Protein AF-A0A3N2JZ45-F1 (afdb_monomer)

Structure (mmCIF, N/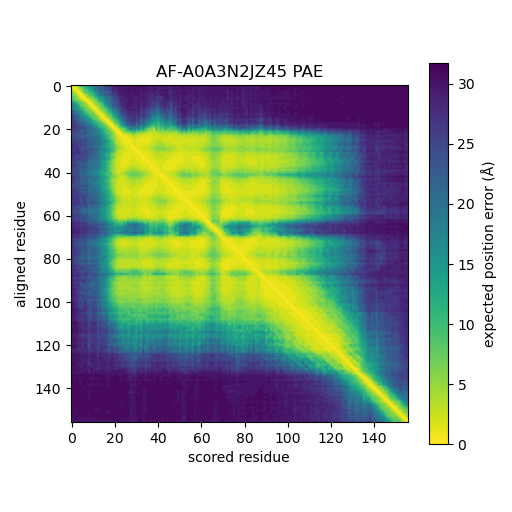CA/C/O backbone):
data_AF-A0A3N2JZ45-F1
#
_entry.id   AF-A0A3N2JZ45-F1
#
loop_
_atom_site.group_PDB
_atom_site.id
_atom_site.type_symbol
_atom_site.label_atom_id
_atom_site.label_alt_id
_atom_site.label_comp_id
_atom_site.label_asym_id
_atom_site.label_entity_id
_atom_site.label_seq_id
_atom_site.pdbx_PDB_ins_code
_atom_site.Cartn_x
_atom_site.Cartn_y
_atom_site.Cartn_z
_atom_site.occupancy
_atom_site.B_iso_or_equiv
_atom_site.auth_seq_id
_atom_site.auth_comp_id
_atom_site.auth_asym_id
_atom_site.auth_atom_id
_atom_site.pdbx_PDB_model_num
ATOM 1 N N . MET A 1 1 ? -7.979 -20.563 60.241 1.00 42.06 1 MET A N 1
ATOM 2 C CA . MET 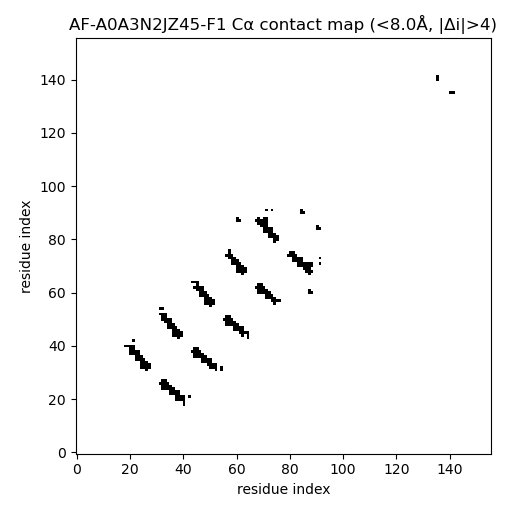A 1 1 ? -7.187 -20.108 59.077 1.00 42.06 1 MET A CA 1
ATOM 3 C C . MET A 1 1 ? -7.802 -18.811 58.583 1.00 42.06 1 MET A C 1
ATOM 5 O O . MET A 1 1 ? -8.903 -18.843 58.053 1.00 42.06 1 MET A O 1
ATOM 9 N N . ALA A 1 2 ? -7.166 -17.677 58.876 1.00 43.59 2 ALA A N 1
ATOM 10 C CA . ALA A 1 2 ? -7.642 -16.357 58.468 1.00 43.59 2 ALA A CA 1
ATOM 11 C C . ALA A 1 2 ? -7.109 -16.040 57.064 1.00 43.59 2 ALA A C 1
ATOM 13 O O . ALA A 1 2 ? -5.913 -16.174 56.813 1.00 43.59 2 ALA A O 1
ATOM 14 N N . SER A 1 3 ? -8.008 -15.668 56.153 1.00 43.31 3 SER A N 1
ATOM 15 C CA . SER A 1 3 ? -7.679 -15.230 54.797 1.00 43.31 3 SER A CA 1
ATOM 16 C C . SER A 1 3 ? -6.989 -13.866 54.866 1.00 43.31 3 SER A C 1
ATOM 18 O O . SER A 1 3 ? -7.624 -12.866 55.194 1.00 43.31 3 SER A O 1
ATOM 20 N N . ILE A 1 4 ? -5.682 -13.830 54.607 1.00 52.38 4 ILE A N 1
ATOM 21 C CA . ILE A 1 4 ? -4.910 -12.589 54.498 1.00 52.38 4 ILE A CA 1
ATOM 22 C C . ILE A 1 4 ? -4.988 -12.148 53.037 1.00 52.38 4 ILE A C 1
ATOM 24 O O . ILE A 1 4 ? -4.129 -12.475 52.222 1.00 52.38 4 ILE A O 1
ATOM 28 N N . VAL A 1 5 ? -6.056 -11.430 52.695 1.00 47.72 5 VAL A N 1
ATOM 29 C CA . VAL A 1 5 ? -6.092 -10.619 51.474 1.00 47.72 5 VAL A CA 1
ATOM 30 C C . VAL A 1 5 ? -5.591 -9.219 51.854 1.00 47.72 5 VAL A C 1
ATOM 32 O O . VAL A 1 5 ? -6.162 -8.612 52.761 1.00 47.72 5 VAL A O 1
ATOM 35 N N . PRO A 1 6 ? -4.524 -8.690 51.227 1.00 45.81 6 PRO A N 1
ATOM 36 C CA . PRO A 1 6 ? -4.022 -7.352 51.533 1.00 45.81 6 PRO A CA 1
ATOM 37 C C . PRO A 1 6 ? -5.055 -6.257 51.190 1.00 45.81 6 PRO A C 1
ATOM 39 O O . PRO A 1 6 ? -5.629 -6.295 50.099 1.00 45.81 6 PRO A O 1
ATOM 42 N N . PRO A 1 7 ? -5.250 -5.229 52.040 1.00 50.78 7 PRO A N 1
ATOM 43 C CA . PRO A 1 7 ? -6.300 -4.209 51.886 1.00 50.78 7 PRO A CA 1
ATOM 44 C C . PRO A 1 7 ? -5.999 -3.113 50.837 1.00 50.78 7 PRO A C 1
ATOM 46 O O . PRO A 1 7 ? -6.521 -2.005 50.919 1.00 50.78 7 PRO A O 1
ATOM 49 N N . ALA A 1 8 ? -5.157 -3.378 49.833 1.00 49.56 8 ALA A N 1
ATOM 50 C CA . ALA A 1 8 ? -4.610 -2.331 48.959 1.00 49.56 8 ALA A CA 1
ATOM 51 C C . ALA A 1 8 ? -5.212 -2.241 47.541 1.00 49.56 8 ALA A C 1
ATOM 53 O O . ALA A 1 8 ? -4.716 -1.460 46.736 1.00 49.56 8 ALA A O 1
ATOM 54 N N . LEU A 1 9 ? -6.269 -2.988 47.196 1.00 44.56 9 LEU A N 1
ATOM 55 C CA . LEU A 1 9 ? -6.846 -2.942 45.835 1.00 44.56 9 LEU A CA 1
ATOM 56 C C . LEU A 1 9 ? -8.384 -2.831 45.793 1.00 44.56 9 LEU A C 1
ATOM 58 O O . LEU A 1 9 ? -9.000 -3.066 44.755 1.00 44.56 9 LEU A O 1
ATOM 62 N N . GLU A 1 10 ? -9.018 -2.387 46.883 1.00 44.56 10 GLU A N 1
ATOM 63 C CA . GLU A 1 10 ? -10.469 -2.107 46.959 1.00 44.56 10 GLU A CA 1
ATOM 64 C C . GLU A 1 10 ? -10.892 -0.744 46.383 1.00 44.56 10 GLU A C 1
ATOM 66 O O . GLU A 1 10 ? -11.977 -0.234 46.652 1.00 44.56 10 GLU A O 1
ATOM 71 N N . LYS A 1 11 ? -10.082 -0.150 45.507 1.00 49.22 11 LYS A N 1
ATOM 72 C CA . LYS A 1 11 ? -10.551 0.923 44.625 1.00 49.22 11 LYS A CA 1
ATOM 73 C C . LYS A 1 11 ? -10.422 0.472 43.182 1.00 49.22 11 LYS A C 1
ATOM 75 O O . LYS A 1 11 ? -9.643 1.019 42.407 1.00 49.22 11 LYS A O 1
ATOM 80 N N . LYS A 1 12 ? -11.254 -0.502 42.794 1.00 48.59 12 LYS A N 1
ATOM 81 C CA . LYS A 1 12 ? -11.703 -0.588 41.401 1.00 48.59 12 LYS A CA 1
ATOM 82 C C . LYS A 1 12 ? -12.467 0.699 41.115 1.00 48.59 12 LYS A C 1
ATOM 84 O O . LYS A 1 12 ? -13.677 0.776 41.308 1.00 48.59 12 LYS A O 1
ATOM 89 N N . VAL A 1 13 ? -11.731 1.720 40.678 1.00 43.97 13 VAL A N 1
ATOM 90 C CA . VAL A 1 13 ? -12.271 2.821 39.893 1.00 43.97 13 VAL A CA 1
ATOM 91 C C . VAL A 1 13 ? -13.100 2.142 38.815 1.00 43.97 13 VAL A C 1
ATOM 93 O O . VAL A 1 13 ? -12.564 1.483 37.924 1.00 43.97 13 VAL A O 1
ATOM 96 N N . LYS A 1 14 ? -14.425 2.214 38.953 1.00 43.06 14 LYS A N 1
ATOM 97 C CA . LYS A 1 14 ? -15.355 1.885 37.883 1.00 43.06 14 LYS A CA 1
ATOM 98 C C . LYS A 1 14 ? -15.146 2.988 36.857 1.00 43.06 14 LYS A C 1
ATOM 100 O O . LYS A 1 14 ? -15.904 3.951 36.819 1.00 43.06 14 LYS A O 1
ATOM 105 N N . ALA A 1 15 ? -14.041 2.897 36.115 1.00 43.78 15 ALA A N 1
ATOM 106 C CA . ALA A 1 15 ? -13.810 3.745 34.969 1.00 43.78 15 ALA A CA 1
ATOM 107 C C . ALA A 1 15 ? -15.083 3.614 34.129 1.00 43.78 15 ALA A C 1
ATOM 109 O O . ALA A 1 15 ? -15.540 2.476 33.924 1.00 43.78 15 ALA A O 1
ATOM 110 N N . PRO A 1 16 ? -15.727 4.730 33.743 1.00 42.78 16 PRO A N 1
ATOM 111 C CA . PRO A 1 16 ? -16.857 4.654 32.837 1.00 42.78 16 PRO A CA 1
ATOM 112 C C . PRO A 1 16 ? -16.391 3.796 31.669 1.00 42.78 16 PRO A C 1
ATOM 114 O O . PRO A 1 16 ? -15.318 4.022 31.113 1.00 42.78 16 PRO A O 1
ATOM 117 N N . ARG A 1 17 ? -17.131 2.714 31.422 1.00 45.75 17 ARG A N 1
ATOM 118 C CA . ARG A 1 17 ? -16.857 1.742 30.369 1.00 45.75 17 ARG A CA 1
ATOM 119 C C . ARG A 1 17 ? -16.699 2.575 29.101 1.00 45.75 17 ARG A C 1
ATOM 121 O O . ARG A 1 17 ? -17.705 3.116 28.654 1.00 45.75 17 ARG A O 1
ATOM 128 N N . SER A 1 18 ? -15.460 2.779 28.637 1.00 49.59 18 SER A N 1
ATOM 129 C CA . SER A 1 18 ? -15.168 3.694 27.530 1.00 49.59 18 SER A CA 1
ATOM 130 C C . SER A 1 18 ? -16.145 3.355 26.417 1.00 49.59 18 SER A C 1
ATOM 132 O O . SER A 1 18 ? -16.221 2.178 26.040 1.00 49.59 18 SER A O 1
ATOM 134 N N . GLU A 1 19 ? -16.952 4.324 25.986 1.00 53.25 19 GLU A N 1
ATOM 135 C CA . GLU A 1 19 ? -17.911 4.124 24.903 1.00 53.25 19 GLU A CA 1
ATOM 136 C C . GLU A 1 19 ? -17.210 3.354 23.780 1.00 53.25 19 GLU A C 1
ATOM 138 O O . GLU A 1 19 ? -16.068 3.658 23.426 1.00 53.25 19 GLU A O 1
ATOM 143 N N . ARG A 1 20 ? -17.825 2.250 23.334 1.00 55.03 20 ARG A N 1
ATOM 144 C CA . ARG A 1 20 ? -17.167 1.292 22.440 1.00 55.03 20 ARG A CA 1
ATOM 145 C C . ARG A 1 20 ? -16.689 2.041 21.199 1.00 55.03 20 ARG A C 1
ATOM 147 O O . ARG A 1 20 ? -17.518 2.499 20.420 1.00 55.03 20 ARG A O 1
ATOM 154 N N . ALA A 1 21 ? -15.373 2.109 21.005 1.00 62.44 21 ALA A N 1
ATOM 155 C CA . ALA A 1 21 ? -14.808 2.460 19.713 1.00 62.44 21 ALA A CA 1
ATOM 156 C C . ALA A 1 21 ? -15.453 1.549 18.660 1.00 62.44 21 ALA A C 1
ATOM 158 O O . ALA A 1 21 ? -15.488 0.323 18.823 1.00 62.44 21 ALA A O 1
ATOM 159 N N . THR A 1 22 ? -16.036 2.156 17.633 1.00 83.31 22 THR A N 1
ATOM 160 C CA . THR A 1 22 ? -16.671 1.430 16.532 1.00 83.31 22 THR A CA 1
ATOM 161 C C . THR A 1 22 ? -15.690 1.324 15.371 1.00 83.31 22 THR A C 1
ATOM 163 O O . THR A 1 22 ? -14.713 2.073 15.294 1.00 83.31 22 THR A O 1
ATOM 166 N N . ALA A 1 23 ? -15.906 0.345 14.494 1.00 87.31 23 ALA A N 1
ATOM 167 C CA . ALA A 1 23 ? -15.090 0.149 13.306 1.00 87.31 23 ALA A CA 1
ATOM 168 C C . ALA A 1 23 ? -15.972 0.184 12.060 1.00 87.31 23 ALA A C 1
ATOM 170 O O . ALA A 1 23 ? -17.065 -0.386 12.053 1.00 87.31 23 ALA A O 1
ATOM 171 N N . ARG A 1 24 ? -15.474 0.829 11.006 1.00 92.69 24 ARG A N 1
ATOM 172 C CA . ARG A 1 24 ? -16.062 0.815 9.667 1.00 92.69 24 ARG A CA 1
ATOM 173 C C . ARG A 1 24 ? -15.106 0.095 8.731 1.00 92.69 24 ARG A C 1
ATOM 175 O O . ARG A 1 24 ? -13.912 0.371 8.733 1.00 92.69 24 ARG A O 1
ATOM 182 N N . GLU A 1 25 ? -15.629 -0.827 7.935 1.00 95.31 25 GLU A N 1
ATOM 183 C CA . GLU A 1 25 ? -14.826 -1.591 6.983 1.00 95.31 25 GLU A CA 1
ATOM 184 C C . GLU A 1 25 ? -15.244 -1.274 5.550 1.00 95.31 25 GLU A C 1
ATOM 186 O O . GLU A 1 25 ? -16.426 -1.320 5.207 1.00 95.31 25 GLU A O 1
ATOM 191 N N . THR A 1 26 ? -14.254 -1.008 4.706 1.00 96.62 26 THR A N 1
ATOM 192 C CA . THR A 1 26 ? -14.396 -1.006 3.250 1.00 96.62 26 THR A CA 1
ATOM 193 C C . THR A 1 26 ? -13.897 -2.347 2.734 1.00 96.62 26 THR A C 1
ATOM 195 O O . THR A 1 26 ? -12.786 -2.769 3.070 1.00 96.62 26 THR A O 1
ATOM 198 N N . ARG A 1 27 ? -14.711 -3.029 1.925 1.00 95.25 27 ARG A N 1
ATOM 199 C CA . ARG A 1 27 ? -14.412 -4.365 1.394 1.00 95.25 27 ARG A CA 1
ATOM 200 C C . ARG A 1 27 ? -14.054 -4.323 -0.085 1.00 95.25 27 ARG A C 1
ATOM 202 O O . ARG A 1 27 ? -14.505 -3.446 -0.816 1.00 95.25 27 ARG A O 1
ATOM 209 N N . ARG A 1 28 ? -13.243 -5.289 -0.507 1.00 93.12 28 ARG A N 1
ATOM 210 C CA . ARG A 1 28 ? -12.973 -5.593 -1.915 1.00 93.12 28 ARG A CA 1
ATOM 211 C C . ARG A 1 28 ? -14.135 -6.375 -2.527 1.00 93.12 28 ARG A C 1
ATOM 213 O O . ARG A 1 28 ? -15.015 -6.859 -1.817 1.00 93.12 28 ARG A O 1
ATOM 220 N N . ALA A 1 29 ? -14.084 -6.556 -3.845 1.00 92.62 29 ALA A N 1
ATOM 221 C CA . ALA A 1 29 ? -15.032 -7.389 -4.583 1.00 92.62 29 ALA A CA 1
ATO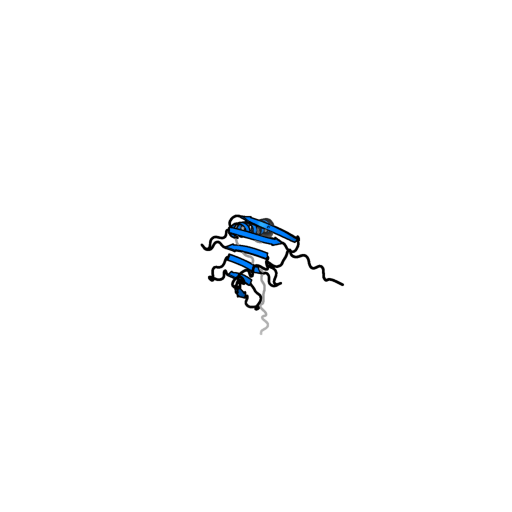M 222 C C . ALA A 1 29 ? -15.042 -8.856 -4.109 1.00 92.62 29 ALA A C 1
ATOM 224 O O . ALA A 1 29 ? -16.090 -9.489 -4.108 1.00 92.62 29 ALA A O 1
ATOM 225 N N . ASP A 1 30 ? -13.897 -9.372 -3.652 1.00 91.50 30 ASP A N 1
ATOM 226 C CA . ASP A 1 30 ? -13.761 -10.721 -3.082 1.00 91.50 30 ASP A CA 1
ATOM 227 C C . ASP A 1 30 ? -14.269 -10.838 -1.627 1.00 91.50 30 ASP A C 1
ATOM 229 O O . ASP A 1 30 ? -14.187 -11.901 -1.016 1.00 91.50 30 ASP A O 1
ATOM 233 N N . GLY A 1 31 ? -14.784 -9.747 -1.048 1.00 91.06 31 GLY A N 1
ATOM 234 C CA . GLY A 1 31 ? -15.292 -9.695 0.322 1.00 91.06 31 GLY A CA 1
ATOM 235 C C . GLY A 1 31 ? -14.226 -9.493 1.405 1.00 91.06 31 GLY A C 1
ATOM 236 O O . GLY A 1 31 ? -14.598 -9.247 2.559 1.00 91.06 31 GLY A O 1
ATOM 237 N N . SER A 1 32 ? -12.931 -9.534 1.072 1.00 91.56 32 SER A N 1
ATOM 238 C CA . SER A 1 32 ? -11.843 -9.229 2.009 1.00 91.56 32 SER A CA 1
ATOM 239 C C . SER A 1 32 ? -11.848 -7.750 2.412 1.00 91.56 32 SER A C 1
ATOM 241 O O . SER A 1 32 ? -12.296 -6.872 1.668 1.00 91.56 32 SER A O 1
ATOM 243 N N . VAL A 1 33 ? -11.350 -7.447 3.612 1.00 93.75 33 VAL A N 1
ATOM 244 C CA . VAL A 1 33 ? -11.270 -6.067 4.114 1.00 93.75 33 VAL A CA 1
ATOM 245 C C . VAL A 1 33 ? -10.104 -5.350 3.436 1.00 93.75 33 VAL A C 1
ATOM 247 O O . VAL A 1 33 ? -8.970 -5.821 3.489 1.00 93.75 33 VAL A O 1
ATOM 250 N N . ALA A 1 34 ? -10.380 -4.213 2.799 1.00 94.69 34 ALA A N 1
ATOM 251 C CA . ALA A 1 34 ? -9.371 -3.342 2.200 1.00 94.69 34 ALA A CA 1
ATOM 252 C C . ALA A 1 34 ? -8.920 -2.249 3.168 1.00 94.69 34 ALA A C 1
ATOM 254 O O . ALA A 1 34 ? -7.727 -1.986 3.292 1.00 94.69 34 ALA A O 1
ATOM 255 N N . ILE A 1 35 ? -9.882 -1.625 3.848 1.00 95.31 35 ILE A N 1
ATOM 256 C CA . ILE A 1 35 ? -9.636 -0.536 4.791 1.00 95.31 35 ILE A CA 1
ATOM 257 C C . ILE A 1 35 ? -10.485 -0.782 6.029 1.00 95.31 35 ILE A C 1
ATOM 259 O O . ILE A 1 35 ? -11.676 -1.077 5.914 1.00 95.31 35 ILE A O 1
ATOM 263 N N . ARG A 1 36 ? -9.885 -0.640 7.208 1.00 95.19 36 ARG A N 1
ATOM 264 C CA . ARG A 1 36 ? -10.586 -0.619 8.489 1.00 95.19 36 ARG A CA 1
ATOM 265 C C . ARG A 1 36 ? -10.355 0.726 9.160 1.00 95.19 36 ARG A C 1
ATOM 267 O O . ARG A 1 36 ? -9.243 1.049 9.555 1.00 95.19 36 ARG A O 1
ATOM 274 N N . GLU A 1 37 ? -11.417 1.499 9.305 1.00 93.94 37 GLU A N 1
ATOM 275 C CA . GLU A 1 37 ? -11.401 2.782 9.996 1.00 93.94 37 GLU A CA 1
ATOM 276 C C . GLU A 1 37 ? -11.866 2.586 11.435 1.00 93.94 37 GLU A C 1
ATOM 278 O O . GLU A 1 37 ? -12.875 1.919 11.682 1.00 93.94 37 GLU A O 1
ATOM 283 N N . ARG A 1 38 ? -11.145 3.168 12.392 1.00 92.06 38 ARG A N 1
ATOM 284 C CA . ARG A 1 38 ? -11.544 3.182 13.801 1.00 92.06 38 ARG A CA 1
ATOM 285 C C . ARG A 1 38 ? -12.085 4.548 14.162 1.00 92.06 38 ARG A C 1
ATOM 287 O O . ARG A 1 38 ? -11.468 5.570 13.851 1.00 92.06 38 ARG A O 1
ATOM 294 N N . LEU A 1 39 ? -13.234 4.541 14.823 1.00 90.19 39 LEU A N 1
ATOM 295 C CA . LEU A 1 39 ? -13.990 5.738 15.132 1.00 90.19 39 LEU A CA 1
ATOM 296 C C . LEU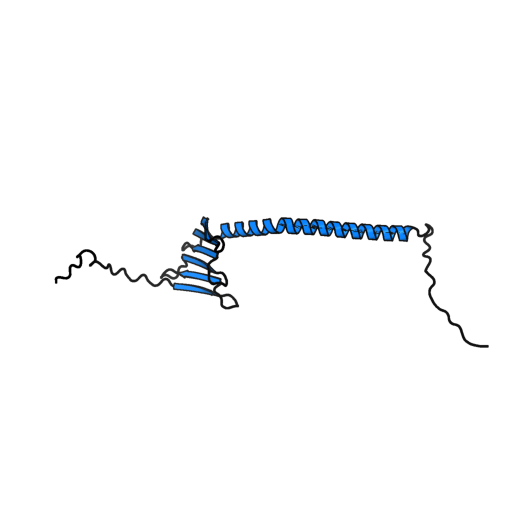 A 1 39 ? -14.023 5.967 16.639 1.00 90.19 39 LEU A C 1
ATOM 298 O O . LEU A 1 39 ? -14.188 5.034 17.433 1.00 90.19 39 LEU A O 1
ATOM 302 N N . SER A 1 40 ? -13.879 7.232 17.024 1.00 87.75 40 SER A N 1
ATOM 303 C CA . SER A 1 40 ? -14.176 7.690 18.372 1.00 87.75 40 SER A CA 1
ATOM 304 C C . SER A 1 40 ? -15.672 7.491 18.663 1.00 87.75 40 SER A C 1
ATOM 306 O O . SER A 1 40 ? -16.469 7.333 17.733 1.00 87.75 40 SER A O 1
ATOM 308 N N . PRO A 1 41 ? -16.097 7.529 19.933 1.00 81.44 41 PRO A N 1
ATOM 309 C CA . PRO A 1 41 ? -17.517 7.464 20.280 1.00 81.44 41 PRO A CA 1
ATOM 310 C C . PRO A 1 41 ? -18.389 8.520 19.584 1.00 81.44 41 PRO A C 1
ATOM 312 O O . PRO A 1 41 ? -19.545 8.258 19.272 1.00 81.44 41 PRO A O 1
ATOM 315 N N . GLY A 1 42 ? -17.810 9.685 19.268 1.00 83.56 42 GLY A N 1
ATOM 316 C CA . GLY A 1 42 ? -18.454 10.751 18.494 1.00 83.56 42 GLY A CA 1
ATOM 317 C C . GLY A 1 42 ? -18.468 10.529 16.976 1.00 83.56 42 GLY A C 1
ATOM 318 O O . GLY A 1 42 ? -18.873 11.424 16.242 1.00 83.56 42 GLY A O 1
ATOM 319 N N . GLY A 1 43 ? -18.005 9.375 16.485 1.00 85.62 43 GLY A N 1
ATOM 320 C CA . GLY A 1 43 ? -17.992 9.035 15.060 1.00 85.62 43 GLY A CA 1
ATOM 321 C C . GLY A 1 43 ? -16.834 9.642 14.260 1.00 85.62 43 GLY A C 1
ATOM 322 O O . GLY A 1 43 ? -16.832 9.559 13.035 1.00 85.62 43 GLY A O 1
ATOM 323 N N . THR A 1 44 ? -15.833 10.241 14.909 1.00 87.38 44 THR A N 1
ATOM 324 C CA . THR A 1 44 ? -14.649 10.779 14.220 1.00 87.38 44 THR A CA 1
ATOM 325 C C . THR A 1 44 ? -13.636 9.669 13.972 1.00 87.38 44 THR A C 1
ATOM 327 O O . THR A 1 44 ? -13.234 8.982 14.911 1.00 87.38 44 THR A O 1
ATOM 330 N N . VAL A 1 45 ? -13.183 9.505 12.728 1.00 89.44 45 VAL A N 1
ATOM 331 C CA . VAL A 1 45 ? -12.100 8.565 12.403 1.00 89.44 45 VAL A CA 1
ATOM 332 C C . VAL A 1 45 ? -10.796 9.069 13.015 1.00 89.44 45 VAL A C 1
ATOM 334 O O . VAL A 1 45 ? -10.395 10.199 12.755 1.00 89.44 45 VAL A O 1
ATOM 337 N N . TYR A 1 46 ? -10.133 8.226 13.804 1.00 89.31 46 TYR A N 1
ATOM 338 C CA . TYR A 1 46 ? -8.821 8.535 14.387 1.00 89.31 46 TYR A CA 1
ATOM 339 C C . TYR A 1 46 ? -7.699 7.644 13.838 1.00 89.31 46 TYR A C 1
ATOM 341 O O . TYR A 1 46 ? -6.520 7.930 14.043 1.00 89.31 46 TYR A O 1
ATOM 349 N N . GLN A 1 47 ? -8.050 6.560 13.143 1.00 91.88 47 GLN A N 1
ATOM 350 C CA . GLN A 1 47 ? -7.098 5.609 12.577 1.00 91.88 47 GLN A CA 1
ATOM 351 C C . GLN A 1 47 ? -7.692 4.933 11.339 1.00 91.88 47 GLN A C 1
ATOM 353 O O . GLN A 1 47 ? -8.863 4.541 11.354 1.00 91.88 47 GLN A O 1
ATOM 358 N N . ARG A 1 48 ? -6.875 4.742 10.301 1.00 92.75 48 ARG A N 1
ATOM 359 C CA . ARG A 1 48 ? -7.182 3.911 9.131 1.00 92.75 48 ARG A CA 1
ATOM 360 C C . ARG A 1 48 ? -6.124 2.831 8.973 1.00 92.75 48 ARG A C 1
ATOM 362 O O . ARG A 1 48 ? -4.947 3.138 8.824 1.00 92.75 48 ARG A O 1
ATOM 369 N N . ASP A 1 49 ? -6.553 1.580 8.969 1.00 94.56 49 ASP A N 1
ATOM 370 C CA . ASP A 1 49 ? -5.712 0.426 8.673 1.00 94.56 49 ASP A CA 1
ATOM 371 C C . ASP A 1 49 ? -5.954 0.005 7.220 1.00 94.56 49 ASP A C 1
ATOM 373 O O . ASP A 1 49 ? -7.084 -0.313 6.848 1.00 94.56 49 ASP A O 1
ATOM 377 N N . PHE A 1 50 ? -4.905 -0.025 6.404 1.00 94.62 50 PHE A N 1
ATOM 378 C CA . PHE A 1 50 ? -4.931 -0.564 5.049 1.00 94.62 50 PHE A CA 1
ATOM 379 C C . PHE A 1 50 ? -4.466 -2.013 5.087 1.00 94.62 50 PHE A C 1
ATOM 381 O O . PHE A 1 50 ? -3.350 -2.321 5.511 1.00 94.62 50 PHE A O 1
ATOM 388 N N . VAL A 1 51 ? -5.348 -2.914 4.674 1.00 95.12 51 VAL A N 1
ATOM 389 C CA . VAL A 1 51 ? -5.271 -4.339 5.000 1.00 95.12 51 VAL A CA 1
ATOM 390 C C . VAL A 1 51 ? -5.012 -5.140 3.738 1.00 95.12 51 VAL A C 1
ATOM 392 O O . VAL A 1 51 ? -5.676 -4.923 2.732 1.00 95.12 51 VAL A O 1
ATOM 395 N N . ARG A 1 52 ? -4.052 -6.062 3.759 1.00 93.12 52 ARG A N 1
ATOM 396 C CA . ARG A 1 52 ? -3.806 -7.014 2.667 1.00 93.12 52 ARG A CA 1
ATOM 397 C C . ARG A 1 52 ? -4.895 -8.103 2.649 1.00 93.12 52 ARG A C 1
ATOM 399 O O . ARG A 1 52 ? -5.600 -8.275 3.640 1.00 93.12 52 ARG A O 1
ATOM 406 N N . PRO A 1 53 ? -5.050 -8.874 1.557 1.00 90.56 53 PRO A N 1
ATOM 407 C CA . PRO A 1 53 ? -6.035 -9.962 1.504 1.00 90.56 53 PRO A CA 1
ATOM 408 C C . PRO A 1 53 ? -5.876 -11.023 2.609 1.00 90.56 53 PRO A C 1
ATOM 410 O O . PRO A 1 53 ? -6.855 -11.652 2.994 1.00 90.56 53 PRO A O 1
ATOM 413 N N . ASP A 1 54 ? -4.665 -11.179 3.153 1.00 90.38 54 ASP A N 1
ATOM 414 C CA . ASP A 1 54 ? -4.348 -12.062 4.287 1.00 90.38 54 ASP A CA 1
ATOM 415 C C . ASP A 1 54 ? -4.881 -11.556 5.648 1.00 90.38 54 ASP A C 1
ATOM 417 O O . ASP A 1 54 ? -4.772 -12.252 6.654 1.00 90.38 54 ASP A O 1
ATOM 421 N N . GLY A 1 55 ? -5.468 -10.355 5.690 1.00 89.31 55 GLY A N 1
ATOM 422 C CA . GLY A 1 55 ? -6.032 -9.743 6.892 1.00 89.31 55 GLY A CA 1
ATOM 423 C C . GLY A 1 55 ? -5.047 -8.905 7.713 1.00 89.31 55 GLY A C 1
ATOM 424 O O . GLY A 1 55 ? -5.474 -8.252 8.669 1.00 89.31 55 GLY A O 1
ATOM 425 N N . PHE A 1 56 ? -3.765 -8.857 7.341 1.00 92.31 56 PHE A N 1
ATOM 426 C CA . PHE A 1 56 ? -2.760 -8.046 8.027 1.00 92.31 56 PHE A CA 1
ATOM 427 C C . PHE A 1 56 ? -2.664 -6.639 7.432 1.00 92.31 56 PHE A C 1
ATOM 429 O O . PHE A 1 56 ? -2.681 -6.449 6.214 1.00 92.31 56 PHE A O 1
ATOM 436 N N . ALA A 1 57 ? -2.541 -5.631 8.296 1.00 95.06 57 ALA A N 1
ATOM 437 C CA . ALA A 1 57 ? -2.341 -4.254 7.860 1.00 95.06 57 ALA A CA 1
ATOM 438 C C . ALA A 1 57 ? -0.928 -4.068 7.297 1.00 95.06 57 ALA A C 1
ATOM 440 O O . ALA A 1 57 ? 0.038 -4.430 7.962 1.00 95.06 57 ALA A O 1
ATOM 441 N N . TYR A 1 58 ? -0.794 -3.500 6.100 1.00 94.94 58 TYR A N 1
ATOM 442 C CA . TYR A 1 58 ? 0.510 -3.094 5.553 1.00 94.94 58 TYR A CA 1
ATOM 443 C C . TYR A 1 58 ? 0.818 -1.620 5.835 1.00 94.94 58 TYR A C 1
ATOM 445 O O . TYR A 1 58 ? 1.980 -1.223 5.820 1.00 94.94 58 TYR A O 1
ATOM 453 N N . LEU A 1 59 ? -0.212 -0.819 6.120 1.00 95.94 59 LEU A N 1
ATOM 454 C CA . LEU A 1 59 ? -0.094 0.586 6.484 1.00 95.94 59 LEU A CA 1
ATOM 455 C C . LEU A 1 59 ? -1.180 0.939 7.504 1.00 95.94 59 LEU A C 1
ATOM 457 O O . LEU A 1 59 ? -2.343 0.593 7.308 1.00 95.94 59 LEU A O 1
ATOM 461 N N . THR A 1 60 ? -0.818 1.662 8.556 1.00 95.25 60 THR A N 1
ATOM 462 C CA . THR A 1 60 ? -1.771 2.304 9.468 1.00 95.25 60 THR A CA 1
ATOM 463 C C . THR A 1 60 ? -1.526 3.801 9.459 1.00 95.25 60 THR A C 1
ATOM 465 O O . THR A 1 60 ? -0.412 4.236 9.723 1.00 95.25 60 THR A O 1
ATOM 468 N N . GLU A 1 61 ? -2.557 4.591 9.187 1.00 93.19 61 GLU A N 1
ATOM 469 C CA . GLU A 1 61 ? -2.521 6.050 9.233 1.00 93.19 61 GLU A CA 1
ATOM 470 C C . GLU A 1 61 ? -3.305 6.559 10.446 1.00 93.19 61 GLU A C 1
ATOM 472 O O . GLU A 1 61 ? -4.471 6.208 10.643 1.00 93.19 61 GLU A O 1
ATOM 477 N N . MET A 1 62 ? -2.675 7.413 11.248 1.00 91.38 62 MET A N 1
ATOM 478 C CA . MET A 1 62 ? -3.331 8.171 12.307 1.00 91.38 62 MET A CA 1
ATOM 479 C C . MET A 1 62 ? -3.946 9.434 11.716 1.00 91.38 62 MET A C 1
ATOM 481 O O . MET A 1 62 ? -3.273 10.199 11.025 1.00 91.38 62 MET A O 1
ATOM 485 N N . VAL A 1 63 ? -5.220 9.668 12.012 1.00 85.69 63 VAL A N 1
ATOM 486 C CA . VAL A 1 63 ? -6.000 10.768 11.436 1.00 85.69 63 VAL A CA 1
ATOM 487 C C . VAL A 1 63 ? -6.277 11.792 12.529 1.00 85.69 63 VAL A C 1
ATOM 489 O O . VAL A 1 63 ? -6.857 11.458 13.563 1.00 85.69 63 VAL A O 1
ATOM 492 N N . ALA A 1 64 ? -5.864 13.044 12.321 1.00 73.19 64 ALA A N 1
ATOM 493 C CA . ALA A 1 64 ? -6.339 14.142 13.155 1.00 73.19 64 ALA A CA 1
ATOM 494 C C . ALA A 1 64 ? -7.835 14.359 12.890 1.00 73.19 64 ALA A C 1
ATOM 496 O O . ALA A 1 64 ? -8.294 14.179 11.765 1.00 73.19 64 ALA A O 1
ATOM 497 N N . GLY A 1 65 ? -8.607 14.816 13.881 1.00 63.22 65 GLY A N 1
ATOM 498 C CA . GLY A 1 65 ? -10.040 15.110 13.696 1.00 63.22 65 GLY A CA 1
ATOM 499 C C . GLY A 1 65 ? -10.355 16.122 12.577 1.00 63.22 65 GLY A C 1
ATOM 500 O O . GLY A 1 65 ? -11.506 16.242 12.173 1.00 63.22 65 GLY A O 1
ATOM 501 N N . THR A 1 66 ? -9.337 16.816 12.055 1.00 61.19 66 THR A N 1
ATOM 502 C CA . THR A 1 66 ? -9.375 17.728 10.901 1.00 61.19 66 THR A CA 1
ATOM 503 C C . THR A 1 66 ? -9.189 17.041 9.540 1.00 61.19 66 THR A C 1
ATOM 505 O O . THR A 1 66 ? -9.334 17.692 8.511 1.00 61.19 66 THR A O 1
ATOM 508 N N . GLY A 1 67 ? -8.878 15.741 9.502 1.00 56.91 67 GLY A N 1
ATOM 509 C CA . GLY A 1 67 ? -8.652 14.969 8.276 1.00 56.91 67 GLY A CA 1
ATOM 510 C C . GLY A 1 67 ? -7.206 14.960 7.764 1.00 56.91 67 GLY A C 1
ATOM 511 O O . GLY A 1 67 ? -6.921 14.228 6.816 1.00 56.91 67 GLY A O 1
ATOM 512 N N . GLU A 1 68 ? -6.290 15.708 8.387 1.00 62.88 68 GLU A N 1
ATOM 513 C CA . GLU A 1 68 ? -4.856 15.634 8.082 1.00 62.88 68 GLU A CA 1
ATOM 514 C C . GLU A 1 68 ? -4.224 14.381 8.714 1.00 62.88 68 GLU A C 1
ATOM 516 O O . GLU A 1 68 ? -4.464 14.055 9.882 1.00 62.88 68 GLU A O 1
ATOM 521 N N . GLY A 1 69 ? -3.433 13.653 7.919 1.00 64.69 69 GLY A N 1
ATOM 522 C CA . GLY A 1 69 ? -2.685 12.481 8.372 1.00 64.69 69 GLY A CA 1
ATOM 523 C C . GLY A 1 69 ? -1.527 12.902 9.276 1.00 64.69 69 GLY A C 1
ATOM 524 O O . GLY A 1 69 ? -0.668 13.676 8.861 1.00 64.69 69 GLY A O 1
ATOM 525 N N . LEU A 1 70 ? -1.507 12.400 10.511 1.00 81.94 70 LEU A N 1
ATOM 526 C CA . LEU A 1 70 ? -0.493 12.735 11.515 1.00 81.94 70 LEU A CA 1
ATOM 527 C C . LEU A 1 70 ? 0.779 11.915 11.298 1.00 81.94 70 LEU A C 1
ATOM 529 O O . LEU A 1 70 ? 1.822 12.418 10.895 1.00 81.94 70 LEU A O 1
ATOM 533 N N . ASP A 1 71 ? 0.667 10.618 11.543 1.00 89.69 71 ASP A N 1
ATOM 534 C CA . ASP A 1 71 ? 1.729 9.639 11.390 1.00 89.69 71 ASP A CA 1
ATOM 535 C C . ASP A 1 71 ? 1.169 8.469 10.595 1.00 89.69 71 ASP A C 1
ATOM 537 O O . ASP A 1 71 ? 0.021 8.068 10.801 1.00 89.69 71 ASP A O 1
ATOM 541 N N . ALA A 1 72 ? 1.991 7.889 9.730 1.00 93.19 72 ALA A N 1
ATOM 542 C CA . ALA A 1 72 ? 1.719 6.583 9.161 1.00 93.19 72 ALA A CA 1
ATOM 543 C C . ALA A 1 72 ? 2.771 5.564 9.606 1.00 93.19 72 ALA A C 1
ATOM 545 O O . ALA A 1 72 ? 3.929 5.897 9.852 1.00 93.19 72 ALA A O 1
ATOM 546 N N . PHE A 1 73 ? 2.363 4.309 9.712 1.00 95.25 73 PHE A N 1
ATOM 547 C CA . PHE A 1 73 ? 3.201 3.187 10.106 1.00 95.25 73 PHE A CA 1
ATOM 548 C C . PHE A 1 73 ? 3.098 2.128 9.024 1.00 95.25 73 PHE A C 1
ATOM 550 O O . PHE A 1 73 ? 2.023 1.565 8.824 1.00 95.25 73 PHE A O 1
ATOM 557 N N . ALA A 1 74 ? 4.191 1.884 8.308 1.00 96.06 74 ALA A N 1
ATOM 558 C CA . ALA A 1 74 ? 4.264 0.810 7.332 1.00 96.06 74 ALA A CA 1
ATOM 559 C C . ALA A 1 74 ? 4.808 -0.452 7.994 1.00 96.06 74 ALA A C 1
ATOM 561 O O . ALA A 1 74 ? 5.783 -0.386 8.747 1.00 96.06 74 ALA A O 1
ATOM 562 N N . PHE A 1 75 ? 4.186 -1.585 7.693 1.00 95.62 75 PHE A N 1
ATOM 563 C CA . PHE A 1 75 ? 4.526 -2.881 8.265 1.00 95.62 75 PHE A CA 1
ATOM 564 C C . PHE A 1 75 ? 5.111 -3.782 7.185 1.00 95.62 75 PHE A C 1
ATOM 566 O O . PHE A 1 75 ? 4.406 -4.201 6.263 1.00 95.62 75 PHE A O 1
ATOM 573 N N . ASP A 1 76 ? 6.386 -4.128 7.337 1.00 93.38 76 ASP A N 1
ATOM 574 C CA . ASP A 1 76 ? 6.990 -5.214 6.580 1.00 93.38 76 ASP A CA 1
ATOM 575 C C . ASP A 1 76 ? 6.924 -6.487 7.420 1.00 93.38 76 ASP A C 1
ATOM 577 O O . ASP A 1 76 ? 7.754 -6.744 8.293 1.00 93.38 76 ASP A O 1
ATOM 581 N N . HIS A 1 77 ? 5.905 -7.293 7.140 1.00 90.88 77 HIS A N 1
ATOM 582 C CA . HIS A 1 77 ? 5.689 -8.571 7.817 1.00 90.88 77 HIS A CA 1
ATOM 583 C C . HIS A 1 77 ? 6.742 -9.622 7.464 1.00 90.88 77 HIS A C 1
ATOM 585 O O . HIS A 1 77 ? 6.933 -10.553 8.236 1.00 90.88 77 HIS A O 1
ATOM 591 N N . SER A 1 78 ? 7.431 -9.487 6.326 1.00 90.50 78 SER A N 1
ATOM 592 C CA . SER A 1 78 ? 8.501 -10.415 5.943 1.00 90.50 78 SER A CA 1
ATOM 593 C C . SER A 1 78 ? 9.782 -10.135 6.726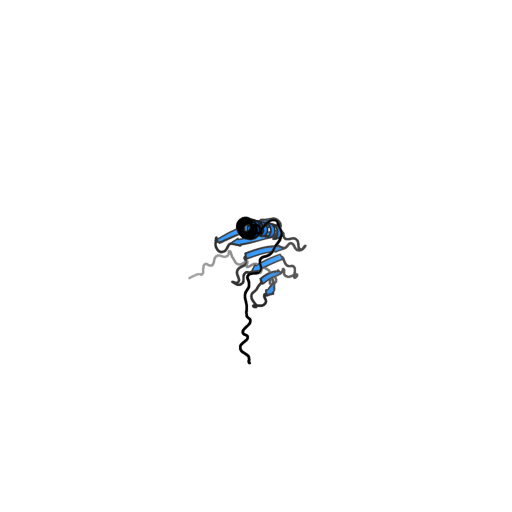 1.00 90.50 78 SER A C 1
ATOM 595 O O . SER A 1 78 ? 10.402 -11.058 7.249 1.00 90.50 78 SER A O 1
ATOM 597 N N . ALA A 1 79 ? 10.119 -8.854 6.897 1.00 92.56 79 ALA A N 1
ATOM 598 C CA . ALA A 1 79 ? 11.261 -8.410 7.690 1.00 92.56 79 ALA A CA 1
ATOM 599 C C . ALA A 1 79 ? 10.935 -8.228 9.183 1.00 92.56 79 ALA A C 1
ATOM 601 O O . ALA A 1 79 ? 11.817 -7.866 9.959 1.00 92.56 79 ALA A O 1
ATOM 602 N N . SER A 1 80 ? 9.678 -8.447 9.593 1.00 93.75 80 SER A N 1
ATOM 603 C CA . SER A 1 80 ? 9.181 -8.171 10.951 1.00 93.75 80 SER A CA 1
ATOM 604 C C . SER A 1 80 ? 9.555 -6.765 11.435 1.00 93.75 80 SER A C 1
ATOM 606 O O . SER A 1 80 ? 9.985 -6.573 12.573 1.00 93.75 80 SER A O 1
ATOM 608 N N . SER A 1 81 ? 9.419 -5.774 10.553 1.00 94.62 81 SER A N 1
ATOM 609 C CA . SER A 1 81 ? 9.835 -4.399 10.817 1.00 94.62 81 SER A CA 1
ATOM 610 C C . SER A 1 81 ? 8.687 -3.411 10.640 1.00 94.62 81 SER A C 1
ATOM 612 O O . SER A 1 81 ? 7.707 -3.666 9.933 1.00 94.62 81 SER A O 1
ATOM 614 N N . VAL A 1 82 ? 8.806 -2.272 11.323 1.00 96.19 82 VAL A N 1
ATOM 615 C CA . VAL A 1 82 ? 7.848 -1.171 11.243 1.00 96.19 82 VAL A CA 1
ATOM 616 C C . VAL A 1 82 ? 8.606 0.110 10.952 1.00 96.19 82 VAL A C 1
ATOM 618 O O . VAL A 1 82 ? 9.555 0.453 11.657 1.00 96.19 82 VAL A O 1
ATOM 621 N N . THR A 1 83 ? 8.172 0.838 9.929 1.00 94.75 83 THR A N 1
ATOM 622 C CA . THR A 1 83 ? 8.716 2.156 9.596 1.00 94.75 83 THR A CA 1
ATOM 623 C C . THR A 1 83 ? 7.666 3.220 9.861 1.00 94.75 83 THR A C 1
ATOM 625 O O . THR A 1 83 ? 6.547 3.149 9.354 1.00 94.75 83 THR A O 1
ATOM 628 N N . ARG A 1 84 ? 8.031 4.221 10.662 1.00 94.44 84 ARG A N 1
ATOM 629 C CA . ARG A 1 84 ? 7.192 5.393 10.906 1.00 94.44 84 ARG A CA 1
ATOM 630 C C . ARG A 1 84 ? 7.460 6.455 9.843 1.00 94.44 84 ARG A C 1
ATOM 632 O O . ARG A 1 84 ? 8.608 6.816 9.603 1.00 94.44 84 ARG A O 1
ATOM 639 N N . TYR A 1 85 ? 6.387 7.003 9.294 1.00 91.44 85 TYR A N 1
ATOM 640 C CA . TYR A 1 85 ? 6.367 8.124 8.367 1.00 91.44 85 TYR A CA 1
ATOM 641 C C . TYR A 1 85 ? 5.688 9.308 9.055 1.00 91.44 85 TYR A C 1
ATOM 643 O O . TYR A 1 85 ? 4.459 9.329 9.173 1.00 91.44 85 TYR A O 1
ATOM 651 N N . PRO A 1 86 ? 6.474 10.281 9.543 1.00 84.50 86 PRO A N 1
ATOM 652 C CA . PRO A 1 86 ? 5.928 11.539 10.028 1.00 84.50 86 PRO A CA 1
ATOM 653 C C . PRO A 1 86 ? 5.199 12.257 8.889 1.00 84.50 86 PRO A C 1
ATOM 655 O O . PRO A 1 86 ? 5.678 12.243 7.751 1.00 84.50 86 PRO A O 1
ATOM 658 N N . ASN A 1 87 ? 4.088 12.921 9.205 1.00 78.75 87 ASN A N 1
ATOM 659 C CA . ASN A 1 87 ? 3.237 13.659 8.262 1.00 78.75 87 ASN A CA 1
ATOM 660 C C . ASN A 1 87 ? 2.401 12.762 7.324 1.00 78.75 87 ASN A C 1
ATOM 662 O O . ASN A 1 87 ? 2.122 13.120 6.176 1.00 78.75 87 ASN A O 1
ATOM 666 N N . GLY A 1 88 ? 1.991 11.595 7.831 1.00 81.19 88 GLY A N 1
ATOM 667 C CA . GLY A 1 88 ? 0.957 10.751 7.226 1.00 81.19 88 GLY A CA 1
ATOM 668 C C . GLY A 1 88 ? 1.397 9.886 6.038 1.00 81.19 88 GLY A C 1
ATOM 669 O O . GLY A 1 88 ? 2.581 9.718 5.738 1.00 81.19 88 GLY A O 1
ATOM 670 N N . ALA A 1 89 ? 0.408 9.296 5.358 1.00 85.75 89 ALA A N 1
ATOM 671 C CA . ALA A 1 89 ? 0.631 8.268 4.337 1.00 85.75 89 ALA A CA 1
ATOM 672 C C . ALA A 1 89 ? 1.330 8.779 3.063 1.00 85.75 89 ALA A C 1
ATOM 674 O O . ALA A 1 89 ? 2.015 8.009 2.393 1.00 85.75 89 ALA A O 1
ATOM 675 N N . ARG A 1 90 ? 1.238 10.079 2.749 1.00 85.88 90 ARG A N 1
ATOM 676 C CA . ARG A 1 90 ? 1.810 10.661 1.518 1.00 85.88 90 ARG A CA 1
ATOM 677 C C . ARG A 1 90 ? 3.316 10.451 1.388 1.00 85.88 90 ARG A C 1
ATOM 679 O O . ARG A 1 90 ? 3.824 10.262 0.285 1.00 85.88 90 ARG A O 1
ATOM 686 N N . HIS A 1 91 ? 4.048 10.499 2.502 1.00 86.00 91 HIS A N 1
ATOM 687 C CA . HIS A 1 91 ? 5.492 10.284 2.456 1.00 86.00 91 HIS A CA 1
ATOM 688 C C . HIS A 1 91 ? 5.830 8.816 2.162 1.00 86.00 91 HIS A C 1
ATOM 690 O O . HIS A 1 91 ? 6.735 8.542 1.374 1.00 86.00 91 HIS A O 1
ATOM 696 N N . TRP A 1 92 ? 5.061 7.884 2.732 1.00 89.25 92 TRP A N 1
ATOM 697 C CA . TRP A 1 92 ? 5.161 6.466 2.398 1.00 89.25 92 TRP A CA 1
ATOM 698 C C . TRP A 1 92 ? 4.828 6.222 0.920 1.00 89.25 92 TRP A C 1
ATOM 700 O O . TRP A 1 92 ? 5.601 5.561 0.234 1.00 89.25 92 TRP A O 1
ATOM 710 N N . GLU A 1 93 ? 3.755 6.821 0.395 1.00 89.62 93 GLU A N 1
ATOM 711 C CA . GLU A 1 93 ? 3.368 6.705 -1.020 1.00 89.62 93 GLU A CA 1
ATOM 712 C C . GLU A 1 93 ? 4.479 7.180 -1.964 1.00 89.62 93 GLU A C 1
ATOM 714 O O . GLU A 1 93 ? 4.841 6.472 -2.905 1.00 89.62 93 GLU A O 1
ATOM 719 N N . ALA A 1 94 ? 5.068 8.350 -1.695 1.00 89.31 94 ALA A N 1
ATOM 720 C CA . ALA A 1 94 ? 6.177 8.874 -2.489 1.00 89.31 94 ALA A CA 1
ATOM 721 C C . ALA A 1 94 ? 7.385 7.924 -2.484 1.00 89.31 94 ALA A C 1
ATOM 723 O O . ALA A 1 94 ? 8.042 7.748 -3.511 1.00 89.31 94 ALA A O 1
ATOM 724 N N . GLU A 1 95 ? 7.665 7.290 -1.345 1.00 90.38 95 GLU A N 1
ATOM 725 C CA . GLU A 1 95 ? 8.730 6.301 -1.231 1.00 90.38 95 GLU A CA 1
ATOM 726 C C . GLU A 1 95 ? 8.433 5.032 -2.039 1.00 90.38 95 GLU A C 1
ATOM 728 O O . GLU A 1 95 ? 9.293 4.576 -2.792 1.00 90.38 95 GLU A O 1
ATOM 733 N N . GLN A 1 96 ? 7.203 4.514 -1.979 1.00 90.12 96 GLN A N 1
ATOM 734 C CA . GLN A 1 96 ? 6.794 3.367 -2.796 1.00 90.12 96 GLN A CA 1
ATOM 735 C C . GLN A 1 96 ? 6.910 3.666 -4.296 1.00 90.12 96 GLN A C 1
ATOM 737 O O . GLN A 1 96 ? 7.446 2.858 -5.054 1.00 90.12 96 GLN A O 1
ATOM 742 N N . VAL A 1 97 ? 6.478 4.854 -4.734 1.00 90.88 97 VAL A N 1
ATOM 743 C CA . VAL A 1 97 ? 6.609 5.280 -6.136 1.00 90.88 97 VAL A CA 1
ATOM 744 C C . VAL A 1 97 ? 8.078 5.351 -6.550 1.00 90.88 97 VAL A C 1
ATOM 746 O O . VAL A 1 97 ? 8.434 4.842 -7.613 1.00 90.88 97 VAL A O 1
ATOM 749 N N . ARG A 1 98 ? 8.951 5.929 -5.714 1.00 92.25 98 ARG A N 1
ATOM 750 C CA . ARG A 1 98 ? 10.396 5.977 -5.990 1.00 92.25 98 ARG A CA 1
ATOM 751 C C . ARG A 1 98 ? 10.996 4.584 -6.149 1.00 92.25 98 ARG A C 1
ATOM 753 O O . ARG A 1 98 ? 11.772 4.375 -7.079 1.00 92.25 98 ARG A O 1
ATOM 760 N N . GLN A 1 99 ? 10.617 3.638 -5.295 1.00 89.81 99 GLN A N 1
ATOM 761 C CA . GLN A 1 99 ? 11.098 2.257 -5.365 1.00 89.81 99 GLN A CA 1
ATOM 762 C C . GLN A 1 99 ? 10.629 1.554 -6.645 1.00 89.81 99 GLN A C 1
ATOM 764 O O . GLN A 1 99 ? 11.446 0.955 -7.344 1.00 89.81 99 GLN A O 1
ATOM 769 N N . ILE A 1 100 ? 9.350 1.694 -7.010 1.00 89.50 100 ILE A N 1
ATOM 770 C CA . ILE A 1 100 ? 8.791 1.120 -8.245 1.00 89.50 100 ILE A CA 1
ATOM 771 C C . ILE A 1 100 ? 9.489 1.700 -9.481 1.00 89.50 100 ILE A C 1
ATOM 773 O O . ILE A 1 100 ? 9.936 0.953 -10.350 1.00 89.50 100 ILE A O 1
ATOM 777 N N . VAL A 1 101 ? 9.624 3.028 -9.556 1.00 89.44 101 VAL A N 1
ATOM 778 C CA . VAL A 1 101 ? 10.291 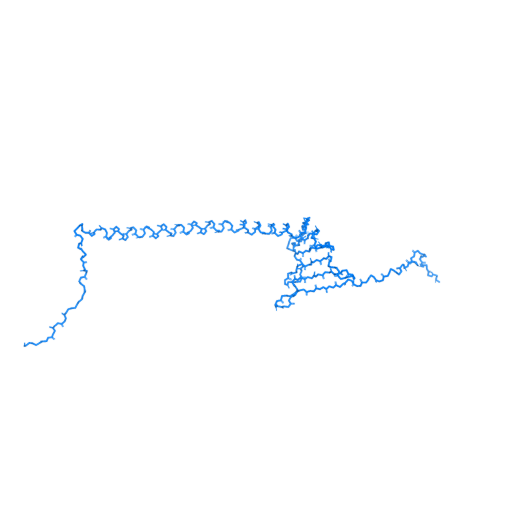3.702 -10.681 1.00 89.44 101 VAL A CA 1
ATOM 779 C C . VAL A 1 101 ? 11.767 3.309 -10.754 1.00 89.44 101 VAL A C 1
ATOM 781 O O . VAL A 1 101 ? 12.274 3.021 -11.839 1.00 89.44 101 VAL A O 1
ATOM 784 N N . GLY A 1 102 ? 12.451 3.254 -9.609 1.00 90.88 102 GLY A N 1
ATOM 785 C CA . GLY A 1 102 ? 13.843 2.822 -9.516 1.00 90.88 102 GLY A CA 1
ATOM 786 C C . GLY A 1 102 ? 14.048 1.398 -10.033 1.00 90.88 102 GLY A C 1
ATOM 787 O O . GLY A 1 102 ? 14.970 1.165 -10.813 1.00 90.88 102 GLY A O 1
ATOM 788 N N . ALA A 1 103 ? 13.158 0.472 -9.670 1.00 90.06 103 ALA A N 1
ATOM 789 C CA . ALA A 1 103 ? 13.196 -0.915 -10.131 1.00 90.06 103 ALA A CA 1
ATOM 790 C C . ALA A 1 103 ? 12.836 -1.067 -11.622 1.00 90.06 103 ALA A C 1
ATOM 792 O O . ALA A 1 103 ? 13.413 -1.904 -12.314 1.00 90.06 103 ALA A O 1
ATOM 793 N N . ALA A 1 104 ? 11.916 -0.248 -12.140 1.00 88.31 104 ALA A N 1
ATOM 794 C CA . ALA A 1 104 ? 11.484 -0.307 -13.538 1.00 88.31 104 ALA A CA 1
ATOM 795 C C . ALA A 1 104 ? 12.512 0.285 -14.518 1.00 88.31 104 ALA A C 1
ATOM 797 O O . ALA A 1 104 ? 12.638 -0.182 -15.651 1.00 88.31 104 ALA A O 1
ATOM 798 N N . ARG A 1 105 ? 13.270 1.305 -14.097 1.00 88.62 105 ARG A N 1
ATOM 799 C CA . ARG A 1 105 ? 14.232 2.020 -14.949 1.00 88.62 105 ARG A CA 1
ATOM 800 C C . ARG A 1 105 ? 15.250 1.118 -15.673 1.00 88.62 105 ARG A C 1
ATOM 802 O O . ARG A 1 105 ? 15.377 1.283 -16.886 1.00 88.62 105 ARG A O 1
ATOM 809 N N . PRO A 1 106 ? 15.966 0.184 -15.016 1.00 89.06 106 PRO A N 1
ATOM 810 C CA . PRO A 1 106 ? 16.911 -0.691 -15.714 1.00 89.06 106 PRO A CA 1
ATOM 811 C C . PRO A 1 106 ? 16.216 -1.637 -16.699 1.00 89.06 106 PRO A C 1
ATOM 813 O O . PRO A 1 106 ? 16.726 -1.857 -17.792 1.00 89.06 106 PRO A O 1
ATOM 816 N N . VAL A 1 107 ? 15.022 -2.137 -16.361 1.00 89.75 107 VAL A N 1
ATOM 817 C CA . VAL A 1 107 ? 14.237 -3.016 -17.246 1.00 89.75 107 VAL A CA 1
ATOM 818 C C . VAL A 1 107 ? 13.879 -2.293 -18.546 1.00 89.75 107 VAL A C 1
ATOM 820 O O . VAL A 1 107 ? 14.051 -2.843 -19.634 1.00 89.75 107 VAL A O 1
ATOM 823 N N . LEU A 1 108 ? 13.433 -1.038 -18.440 1.00 84.62 108 LEU A N 1
ATOM 824 C CA . LEU A 1 108 ? 13.119 -0.203 -19.599 1.00 84.62 108 LEU A CA 1
ATOM 825 C C . LEU A 1 108 ? 14.363 0.118 -20.440 1.00 84.62 108 LEU A C 1
ATOM 827 O O . LEU A 1 108 ? 14.277 0.110 -21.665 1.00 84.62 108 LEU A O 1
ATOM 831 N N . ALA A 1 109 ? 15.518 0.350 -19.808 1.00 87.25 109 ALA A N 1
ATOM 832 C CA . ALA A 1 109 ? 16.774 0.585 -20.521 1.00 87.25 109 ALA A CA 1
ATOM 833 C C . ALA A 1 109 ? 17.194 -0.639 -21.352 1.00 87.25 109 ALA A C 1
ATOM 835 O O . ALA A 1 109 ? 17.430 -0.512 -22.552 1.00 87.25 109 ALA A O 1
ATOM 836 N N . THR A 1 110 ? 17.182 -1.835 -20.756 1.00 89.81 110 THR A N 1
ATOM 837 C CA . THR A 1 110 ? 17.497 -3.084 -21.468 1.00 89.81 110 THR A CA 1
ATOM 838 C C . THR A 1 110 ? 16.515 -3.360 -22.609 1.00 89.81 110 THR A C 1
ATOM 840 O O . THR A 1 110 ? 16.916 -3.827 -23.675 1.00 89.81 110 THR A O 1
ATOM 843 N N . LEU A 1 111 ? 15.224 -3.068 -22.422 1.00 87.38 111 LEU A N 1
ATOM 844 C CA . LEU A 1 111 ? 14.239 -3.192 -23.497 1.00 87.38 111 LEU A CA 1
ATOM 845 C C . LEU A 1 111 ? 14.539 -2.219 -24.647 1.00 87.38 111 LEU A C 1
ATOM 847 O O . LEU A 1 111 ? 14.436 -2.604 -25.813 1.00 87.38 111 LEU A O 1
ATOM 851 N N . GLY A 1 112 ? 14.949 -0.989 -24.327 1.00 83.56 112 GLY A N 1
ATOM 852 C CA . GLY A 1 112 ? 15.382 0.007 -25.306 1.00 83.56 112 GLY A CA 1
ATOM 853 C C . GLY A 1 112 ? 16.595 -0.453 -26.118 1.00 83.56 112 GLY A C 1
ATOM 854 O O . GLY A 1 112 ? 16.551 -0.414 -27.345 1.00 83.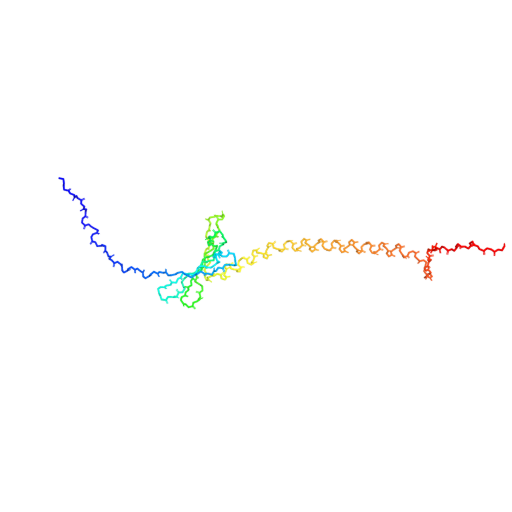56 112 GLY A O 1
ATOM 855 N N . GLU A 1 113 ? 17.635 -0.969 -25.459 1.00 87.69 113 GLU A N 1
ATOM 856 C CA . GLU A 1 113 ? 18.833 -1.518 -26.117 1.00 87.69 113 GLU A CA 1
ATOM 857 C C . GLU A 1 113 ? 18.495 -2.682 -27.056 1.00 87.69 113 GLU A C 1
ATOM 859 O O . GLU A 1 113 ? 18.937 -2.710 -28.205 1.00 87.69 113 GLU A O 1
ATOM 864 N N . ARG A 1 114 ? 17.655 -3.622 -26.602 1.00 82.81 114 ARG A N 1
ATOM 865 C CA . ARG A 1 114 ? 17.200 -4.750 -27.431 1.00 82.81 114 ARG A CA 1
ATOM 866 C C . ARG A 1 114 ? 16.392 -4.279 -28.636 1.00 82.81 114 ARG A C 1
ATOM 868 O O . ARG A 1 114 ? 16.583 -4.793 -29.733 1.00 82.81 114 ARG A O 1
ATOM 875 N N . SER A 1 115 ? 15.522 -3.291 -28.444 1.00 80.25 115 SER A N 1
ATOM 876 C CA . SER A 1 115 ? 14.714 -2.723 -29.528 1.00 80.25 115 SER A CA 1
ATOM 877 C C . SER A 1 115 ? 15.591 -2.018 -30.568 1.00 80.25 115 SER A C 1
ATOM 879 O O . SER A 1 115 ? 15.380 -2.187 -31.766 1.00 80.25 115 SER A O 1
ATOM 881 N N . ALA A 1 116 ? 16.622 -1.290 -30.126 1.00 82.88 116 ALA A N 1
ATOM 882 C CA . ALA A 1 116 ? 17.599 -0.666 -31.014 1.00 82.88 116 ALA A CA 1
ATOM 883 C C . ALA A 1 116 ? 18.420 -1.705 -31.798 1.00 82.88 116 ALA A C 1
ATOM 885 O O . ALA A 1 116 ? 18.635 -1.532 -32.996 1.00 82.88 116 ALA A O 1
ATOM 886 N N . ALA A 1 117 ? 18.826 -2.806 -31.156 1.00 77.56 117 ALA A N 1
ATOM 887 C CA . ALA A 1 117 ? 19.539 -3.899 -31.818 1.00 77.56 117 ALA A CA 1
ATOM 888 C C . ALA A 1 117 ? 18.686 -4.587 -32.900 1.00 77.56 117 ALA A C 1
ATOM 890 O O . ALA A 1 117 ? 19.172 -4.819 -34.005 1.00 77.56 117 ALA A O 1
ATOM 891 N N . VAL A 1 118 ? 17.403 -4.851 -32.622 1.00 78.50 118 VAL A N 1
ATOM 892 C CA . VAL A 1 118 ? 16.457 -5.379 -33.624 1.00 78.50 118 VAL A CA 1
ATOM 893 C C . VAL A 1 118 ? 16.277 -4.393 -34.780 1.00 78.50 118 VAL A C 1
ATOM 895 O O . VAL A 1 118 ? 16.309 -4.798 -35.939 1.00 78.50 118 VAL A O 1
ATOM 898 N N . GLY A 1 119 ? 16.148 -3.095 -34.487 1.00 75.19 119 GLY A N 1
ATOM 899 C CA . GLY A 1 119 ? 16.077 -2.057 -35.517 1.00 75.19 119 GLY A CA 1
ATOM 900 C C . GLY A 1 119 ? 17.326 -2.005 -36.404 1.00 75.19 119 GLY A C 1
ATOM 901 O O . GLY A 1 119 ? 17.208 -1.837 -37.616 1.00 75.19 119 GLY A O 1
ATOM 902 N N . ALA A 1 120 ? 18.516 -2.197 -35.828 1.00 78.94 120 ALA A N 1
ATOM 903 C CA . ALA A 1 120 ? 19.770 -2.245 -36.577 1.00 78.94 120 ALA A CA 1
ATOM 904 C C . ALA A 1 120 ? 19.875 -3.486 -37.479 1.00 78.94 120 ALA A C 1
ATOM 906 O O . ALA A 1 120 ? 20.326 -3.353 -38.614 1.00 78.94 120 ALA A O 1
ATOM 907 N N . LEU A 1 121 ? 19.426 -4.657 -37.008 1.00 74.69 121 LEU A N 1
ATOM 908 C CA . LEU A 1 121 ? 19.357 -5.882 -37.815 1.00 74.69 121 LEU A CA 1
ATOM 909 C C . LEU A 1 121 ? 18.401 -5.716 -39.000 1.00 74.69 121 LEU A C 1
ATOM 911 O O . LEU A 1 121 ? 18.797 -5.944 -40.134 1.00 74.69 121 LEU A O 1
ATOM 915 N N . LEU A 1 122 ? 17.186 -5.211 -38.760 1.00 75.75 122 LEU A N 1
ATOM 916 C CA . LEU A 1 122 ? 16.222 -4.937 -39.832 1.00 75.75 122 LEU A CA 1
ATOM 917 C C . LEU A 1 122 ? 16.764 -3.926 -40.852 1.00 75.75 122 LEU A C 1
ATOM 919 O O . LEU A 1 122 ? 16.556 -4.079 -42.051 1.00 75.75 122 LEU A O 1
ATOM 923 N N . ALA A 1 123 ? 17.474 -2.890 -40.398 1.00 73.62 123 ALA A N 1
ATOM 924 C CA . ALA A 1 123 ? 18.099 -1.925 -41.297 1.00 73.62 123 ALA A CA 1
ATOM 925 C C . ALA A 1 123 ? 19.261 -2.529 -42.108 1.00 73.62 123 ALA A C 1
ATOM 927 O O . ALA A 1 123 ? 19.477 -2.109 -43.245 1.00 73.62 123 ALA A O 1
ATOM 928 N N . ALA A 1 124 ? 20.008 -3.481 -41.540 1.00 71.69 124 ALA A N 1
ATOM 929 C CA . ALA A 1 124 ? 21.067 -4.204 -42.238 1.00 71.69 124 ALA A CA 1
ATOM 930 C C . ALA A 1 124 ? 20.489 -5.148 -43.303 1.00 71.69 124 ALA A C 1
ATOM 932 O O . ALA A 1 124 ? 20.899 -5.044 -44.455 1.00 71.69 124 ALA A O 1
ATOM 933 N N . ASP A 1 125 ? 19.477 -5.949 -42.958 1.00 68.69 125 ASP A N 1
ATOM 934 C CA . ASP A 1 125 ? 18.775 -6.833 -43.900 1.00 68.69 125 ASP A CA 1
ATOM 935 C C . ASP A 1 125 ? 18.158 -6.030 -45.056 1.00 68.69 125 ASP A C 1
ATOM 937 O O . ASP A 1 125 ? 18.296 -6.391 -46.222 1.00 68.69 125 ASP A O 1
ATOM 941 N N . CYS A 1 126 ? 17.528 -4.886 -44.765 1.00 57.88 126 CYS A N 1
ATOM 942 C CA . CYS A 1 126 ? 16.997 -4.003 -45.805 1.00 57.88 126 CYS A CA 1
ATOM 943 C C . CYS A 1 126 ? 18.094 -3.438 -46.721 1.00 57.88 126 CYS A C 1
ATOM 945 O O . CYS A 1 126 ? 17.843 -3.282 -47.914 1.00 57.88 126 CYS A O 1
ATOM 947 N N . ARG A 1 127 ? 19.293 -3.121 -46.204 1.00 57.12 127 ARG A N 1
ATOM 948 C CA . ARG A 1 127 ? 20.418 -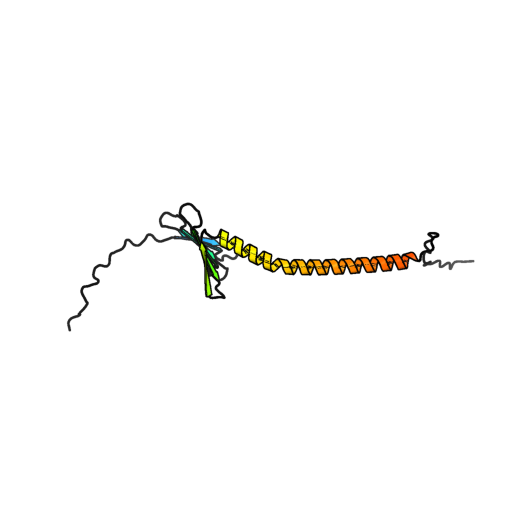2.700 -47.058 1.00 57.12 127 ARG A CA 1
ATOM 949 C C . ARG A 1 127 ? 20.931 -3.843 -47.911 1.00 57.12 127 ARG A C 1
ATOM 951 O O . ARG A 1 127 ? 21.137 -3.620 -49.089 1.00 57.12 127 ARG A O 1
ATOM 958 N N . GLU A 1 128 ? 21.075 -5.042 -47.357 1.00 52.78 128 GLU A N 1
ATOM 959 C CA . GLU A 1 128 ? 21.501 -6.214 -48.123 1.00 52.78 128 GLU A CA 1
ATOM 960 C C . GLU A 1 128 ? 20.505 -6.530 -49.247 1.00 52.78 128 GLU A C 1
ATOM 962 O O . GLU A 1 128 ? 20.911 -6.748 -50.381 1.00 52.78 128 GLU A O 1
ATOM 967 N N . VAL A 1 129 ? 19.195 -6.448 -48.984 1.00 50.66 129 VAL A N 1
ATOM 968 C CA . VAL A 1 129 ? 18.158 -6.590 -50.021 1.00 50.66 129 VAL A CA 1
ATOM 969 C C . VAL A 1 129 ? 18.244 -5.476 -51.066 1.00 50.66 129 VAL A C 1
ATOM 971 O O . VAL A 1 129 ? 18.087 -5.760 -52.251 1.00 50.66 129 VAL A O 1
ATOM 974 N N . VAL A 1 130 ? 18.491 -4.224 -50.670 1.00 54.47 130 VAL A N 1
ATOM 975 C CA . VAL A 1 130 ? 18.659 -3.102 -51.612 1.00 54.47 130 VAL A CA 1
ATOM 976 C C . VAL A 1 130 ? 19.953 -3.223 -52.415 1.00 54.47 130 VAL A C 1
ATOM 978 O O . VAL A 1 130 ? 19.918 -2.920 -53.597 1.00 54.47 130 VAL A O 1
ATOM 981 N N . ASP A 1 131 ? 21.049 -3.705 -51.834 1.00 54.91 131 ASP A N 1
ATOM 982 C CA . ASP A 1 131 ? 22.325 -3.924 -52.522 1.00 54.91 131 ASP A CA 1
ATOM 983 C C . ASP A 1 131 ? 22.225 -5.124 -53.483 1.00 54.91 131 ASP A C 1
ATOM 985 O O . ASP A 1 131 ? 22.655 -5.030 -54.630 1.00 54.91 131 ASP A O 1
ATOM 989 N N . LEU A 1 132 ? 21.550 -6.210 -53.080 1.00 48.16 132 LEU A N 1
ATOM 990 C CA . LEU A 1 132 ? 21.212 -7.347 -53.952 1.00 48.16 132 LEU A CA 1
ATOM 991 C C . LEU A 1 132 ? 20.221 -6.962 -55.063 1.00 48.16 132 LEU A C 1
ATOM 993 O O . LEU A 1 132 ? 20.260 -7.533 -56.150 1.00 48.16 132 LEU A O 1
ATOM 997 N N . SER A 1 133 ? 19.339 -5.992 -54.808 1.00 52.00 133 SER A N 1
ATOM 998 C CA . SER A 1 133 ? 18.430 -5.417 -55.815 1.00 52.00 133 SER A CA 1
ATOM 999 C C . SER A 1 133 ? 19.084 -4.290 -56.628 1.00 52.00 133 SER A C 1
ATOM 1001 O O . SER A 1 133 ? 18.545 -3.876 -57.654 1.00 52.00 133 SER A O 1
ATOM 1003 N N . GLY A 1 134 ? 20.221 -3.776 -56.155 1.00 43.78 134 GLY A N 1
ATOM 1004 C CA . GLY A 1 134 ? 20.963 -2.628 -56.675 1.00 43.78 134 GLY A CA 1
ATOM 1005 C C . GLY A 1 134 ? 21.974 -2.993 -57.755 1.00 43.78 134 GLY A C 1
ATOM 1006 O O . GLY A 1 134 ? 22.488 -2.099 -58.419 1.00 43.78 134 GLY A O 1
ATOM 1007 N N . ASP A 1 135 ? 22.173 -4.289 -58.001 1.00 44.84 135 ASP A N 1
ATOM 1008 C CA . ASP A 1 135 ? 22.823 -4.815 -59.209 1.00 44.84 135 ASP A CA 1
ATOM 1009 C C . ASP A 1 135 ? 21.827 -4.947 -60.386 1.00 44.84 135 ASP A C 1
ATOM 1011 O O . ASP A 1 135 ? 22.037 -5.678 -61.355 1.00 44.84 135 ASP A O 1
ATOM 1015 N N . ALA A 1 136 ? 20.704 -4.221 -60.314 1.00 50.25 136 ALA A N 1
ATOM 1016 C CA . ALA A 1 136 ? 19.895 -3.912 -61.478 1.00 50.25 136 ALA A CA 1
ATOM 1017 C C . ALA A 1 136 ? 20.622 -2.844 -62.306 1.00 50.25 136 ALA A C 1
ATOM 1019 O O . ALA A 1 136 ? 20.759 -1.696 -61.883 1.00 50.25 136 ALA A O 1
ATOM 1020 N N . ASP A 1 137 ? 21.078 -3.264 -63.488 1.00 47.56 137 ASP A N 1
ATOM 1021 C CA . ASP A 1 137 ? 21.603 -2.453 -64.590 1.00 47.56 137 ASP A CA 1
ATOM 1022 C C . ASP A 1 137 ? 21.126 -0.978 -64.538 1.00 47.56 137 ASP A C 1
ATOM 1024 O O . ASP A 1 137 ? 19.911 -0.735 -64.518 1.00 47.56 137 ASP A O 1
ATOM 1028 N N . PRO A 1 138 ? 22.031 0.027 -64.565 1.00 45.78 138 PRO A N 1
ATOM 1029 C CA . PRO A 1 138 ? 21.682 1.454 -64.508 1.00 45.78 138 PRO A CA 1
ATOM 1030 C C . PRO A 1 138 ? 20.752 1.940 -65.639 1.00 45.78 138 PRO A C 1
ATOM 1032 O O . PRO A 1 138 ? 20.366 3.108 -65.661 1.00 45.78 138 PRO A O 1
ATOM 1035 N N . SER A 1 139 ? 20.366 1.067 -66.574 1.00 54.59 139 SER A N 1
ATOM 1036 C CA . SER A 1 139 ? 19.335 1.305 -67.585 1.00 54.59 139 SER A CA 1
ATOM 1037 C C . SER A 1 139 ? 17.882 1.131 -67.094 1.00 54.59 139 SER A C 1
ATOM 1039 O O . SER A 1 139 ? 16.954 1.480 -67.827 1.00 54.59 139 SER A O 1
ATOM 1041 N N . GLY A 1 140 ? 17.645 0.629 -65.872 1.00 43.53 140 GLY A N 1
ATOM 1042 C CA . GLY A 1 140 ? 16.301 0.551 -65.280 1.00 43.53 140 GLY A CA 1
ATOM 1043 C C . GLY A 1 140 ? 15.374 -0.496 -65.912 1.00 43.53 140 GLY A C 1
ATOM 1044 O O . GLY A 1 140 ? 14.150 -0.347 -65.879 1.00 43.53 140 GLY A O 1
ATOM 1045 N N . ARG A 1 141 ? 15.921 -1.565 -66.498 1.00 36.12 141 ARG A N 1
ATOM 1046 C CA . ARG A 1 141 ? 15.122 -2.698 -66.984 1.00 36.12 141 ARG A CA 1
ATOM 1047 C C . ARG A 1 141 ? 14.993 -3.777 -65.912 1.00 36.12 141 ARG A C 1
ATOM 1049 O O . ARG A 1 141 ? 15.908 -4.559 -65.686 1.00 36.12 141 ARG A O 1
ATOM 1056 N N . VAL A 1 142 ? 13.807 -3.861 -65.308 1.00 39.62 142 VAL A N 1
ATOM 1057 C CA . VAL A 1 142 ? 13.374 -5.040 -64.546 1.00 39.62 142 VAL A CA 1
ATOM 1058 C C . VAL A 1 142 ? 13.280 -6.210 -65.525 1.00 39.62 142 VAL A C 1
ATOM 1060 O O . VAL A 1 142 ? 12.373 -6.257 -66.358 1.00 39.62 142 VAL A O 1
ATOM 1063 N N . VAL A 1 143 ? 14.221 -7.151 -65.455 1.00 38.91 143 VAL A N 1
ATOM 1064 C CA . VAL A 1 143 ? 14.053 -8.450 -66.107 1.00 38.91 143 VAL A CA 1
ATOM 1065 C C . VAL A 1 143 ? 13.034 -9.216 -65.273 1.00 38.91 143 VAL A C 1
ATOM 1067 O O . VAL A 1 143 ? 13.357 -9.781 -64.231 1.00 38.91 143 VAL A O 1
ATOM 1070 N N . ALA A 1 144 ? 11.775 -9.183 -65.706 1.00 42.16 144 ALA A N 1
ATOM 1071 C CA . ALA A 1 144 ? 10.770 -10.101 -65.202 1.00 42.16 144 ALA A CA 1
ATOM 1072 C C . ALA A 1 144 ? 11.258 -11.529 -65.485 1.00 42.16 144 ALA A C 1
ATOM 1074 O O . ALA A 1 144 ? 11.492 -11.894 -66.639 1.00 42.16 144 ALA A O 1
ATOM 1075 N N . LEU A 1 145 ? 11.441 -12.317 -64.425 1.00 38.81 145 LEU A N 1
ATOM 1076 C CA . LEU A 1 145 ? 11.594 -13.763 -64.527 1.00 38.81 145 LEU A CA 1
ATOM 1077 C C . LEU A 1 145 ? 10.376 -14.299 -65.283 1.00 38.81 145 LEU A C 1
ATOM 1079 O O . LEU A 1 145 ? 9.254 -14.245 -64.784 1.00 38.81 145 LEU A O 1
ATOM 1083 N N . ALA A 1 146 ? 10.602 -14.771 -66.506 1.00 39.56 146 ALA A N 1
ATOM 1084 C CA . ALA A 1 146 ? 9.595 -15.450 -67.299 1.00 39.56 146 ALA A CA 1
ATOM 1085 C C . ALA A 1 146 ? 9.278 -16.816 -66.662 1.00 39.56 146 ALA A C 1
ATOM 1087 O O . ALA A 1 146 ? 9.960 -17.806 -66.908 1.00 39.56 146 ALA A O 1
ATOM 1088 N N . GLY A 1 147 ? 8.250 -16.839 -65.817 1.00 35.72 147 GLY A N 1
ATOM 1089 C CA . GLY A 1 147 ? 7.270 -17.923 -65.715 1.00 35.72 147 GLY A CA 1
ATOM 1090 C C . GLY A 1 147 ? 5.921 -17.282 -66.060 1.00 35.72 147 GLY A C 1
ATOM 1091 O O . GLY A 1 147 ? 5.677 -16.152 -65.656 1.00 35.72 147 GLY A O 1
ATOM 1092 N N . ASP A 1 148 ? 5.032 -17.848 -66.861 1.00 38.31 148 ASP A N 1
ATOM 1093 C CA . ASP A 1 148 ? 4.695 -19.252 -67.048 1.00 38.31 148 ASP A CA 1
ATOM 1094 C C . ASP A 1 148 ? 3.866 -19.399 -68.347 1.00 38.31 148 ASP A C 1
ATOM 1096 O O . ASP A 1 148 ? 3.280 -18.418 -68.798 1.00 38.31 148 ASP A O 1
ATOM 1100 N N . ALA A 1 149 ? 3.771 -20.632 -68.860 1.00 44.03 149 ALA A N 1
ATOM 1101 C CA . ALA A 1 149 ? 2.703 -21.171 -69.719 1.00 44.03 149 ALA A CA 1
ATOM 1102 C C . ALA A 1 149 ? 2.366 -20.492 -71.071 1.00 44.03 149 ALA A C 1
ATOM 1104 O O . ALA A 1 149 ? 1.741 -19.444 -71.117 1.00 44.03 149 ALA A O 1
ATOM 1105 N N . ASP A 1 150 ? 2.582 -21.226 -72.171 1.00 40.62 150 ASP A N 1
ATOM 1106 C CA . ASP A 1 150 ? 1.466 -21.506 -73.085 1.00 40.62 150 ASP A CA 1
ATOM 1107 C C . ASP A 1 150 ? 1.576 -22.924 -73.665 1.00 40.62 150 ASP A C 1
ATOM 1109 O O . ASP A 1 150 ? 2.522 -23.314 -74.352 1.00 40.62 150 ASP A O 1
ATOM 1113 N N . ASN A 1 151 ? 0.583 -23.718 -73.276 1.00 51.00 151 ASN A N 1
ATOM 1114 C CA . ASN A 1 151 ? 0.261 -25.053 -73.738 1.00 51.00 151 ASN A CA 1
ATOM 1115 C C . ASN A 1 151 ? -0.697 -24.907 -74.925 1.00 51.00 151 ASN A C 1
ATOM 1117 O O . ASN A 1 151 ? -1.900 -24.806 -74.707 1.00 51.00 151 ASN A O 1
ATOM 1121 N N . ASP A 1 152 ? -0.182 -24.948 -76.154 1.00 43.62 152 ASP A N 1
ATOM 1122 C CA . ASP A 1 152 ? -1.011 -25.033 -77.362 1.00 43.62 152 ASP A CA 1
ATOM 1123 C C . ASP A 1 152 ? -0.904 -26.423 -77.998 1.00 43.62 152 ASP A C 1
ATOM 1125 O O . ASP A 1 152 ? -0.235 -26.664 -79.005 1.00 43.62 152 ASP A O 1
ATOM 1129 N N . GLY A 1 153 ? -1.615 -27.373 -77.391 1.00 40.09 153 GLY A N 1
ATOM 1130 C CA . GLY A 1 153 ? -2.111 -28.545 -78.097 1.00 40.09 153 GLY A CA 1
ATOM 1131 C C . GLY A 1 153 ? -3.461 -28.231 -78.745 1.00 40.09 153 GLY A C 1
ATOM 1132 O O . GLY A 1 153 ? -4.464 -28.153 -78.039 1.00 40.09 153 GLY A O 1
ATOM 1133 N N . GLY A 1 154 ? -3.523 -28.115 -80.080 1.00 33.06 154 GLY A N 1
ATOM 1134 C CA . GLY A 1 154 ? -4.817 -28.002 -80.767 1.00 33.06 154 GLY A CA 1
ATOM 1135 C C . GLY A 1 154 ? -4.841 -27.733 -82.279 1.00 33.06 154 GLY A C 1
ATOM 1136 O O . GLY A 1 154 ? -5.194 -26.636 -82.682 1.00 33.06 154 GLY A O 1
ATOM 1137 N N . ARG A 1 155 ? -4.654 -28.800 -83.078 1.00 34.78 155 ARG A N 1
ATOM 1138 C CA . ARG A 1 155 ? -5.180 -29.062 -84.449 1.00 34.78 155 ARG A CA 1
ATOM 1139 C C . ARG A 1 155 ? -4.725 -28.209 -85.653 1.00 34.78 155 ARG A C 1
ATOM 1141 O O . ARG A 1 155 ? -5.222 -27.110 -85.871 1.00 34.78 155 ARG A O 1
ATOM 1148 N N . ALA A 1 156 ? -4.041 -28.881 -86.586 1.00 35.47 156 ALA A N 1
ATOM 1149 C CA . ALA A 1 156 ? -4.635 -29.341 -87.853 1.00 35.47 156 ALA A CA 1
ATOM 1150 C C . ALA A 1 156 ? -3.999 -30.677 -88.266 1.00 35.47 156 ALA A C 1
ATOM 1152 O O . ALA A 1 156 ? -2.773 -30.814 -88.064 1.00 35.47 156 ALA A O 1
#

Secondary structure (DSSP, 8-state):
------TT-------------EEEEEE-TTS-EEEEEEE-TTS-EEEEEEE-TTS-EEEEEEE-TTS-EEEEEEEETTTTEEEEEET-HHHHHHHHHHHHHHHHHHHHHHHHHHHHHHHHHHHHHHHHHHHHHTTS-TT-----------------

Solvent-accessible surface area (backbone atoms only — not comparable to full-atom values): 9404 Å² total; per-residue (Å²): 137,82,85,85,73,79,91,82,68,88,72,74,74,79,64,75,76,71,65,69,66,45,77,49,75,44,62,46,96,89,66,41,54,40,35,41,36,36,23,45,75,88,66,45,53,44,34,39,32,37,29,39,86,89,68,49,56,44,34,37,31,32,34,39,91,85,70,51,44,48,37,15,38,38,43,42,78,89,76,72,42,74,48,80,28,78,64,3,55,65,54,52,51,54,49,53,50,50,51,52,52,60,64,45,49,61,58,53,50,55,51,49,54,52,52,50,52,52,50,51,50,55,54,48,53,52,46,52,53,48,54,71,58,58,74,53,59,95,84,73,70,82,78,74,77,89,76,78,88,86,87,83,85,80,87,134

Nearest PDB structures (foldseek):
  7vfm-assembly2_C  TM=8.691E-01  e=1.611E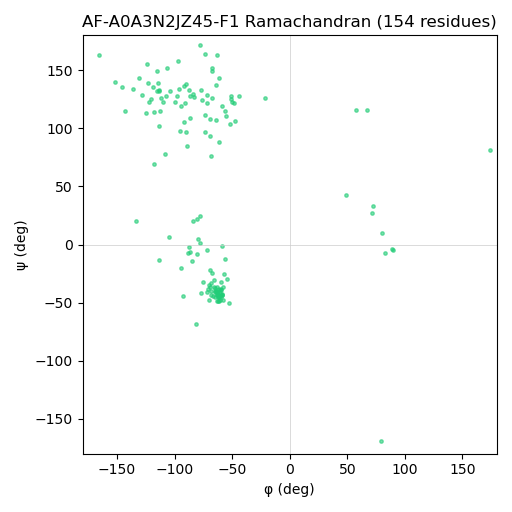-03  Staphylococcus aureus subsp. aureus USA300
  7vfk-assembly1_B  TM=8.658E-01  e=2.930E-03  Staphylococcus aureus subsp. aureus USA300
  7ec7-assembly1_A  TM=8.302E-01  e=8.102E-03  Staphylococcus aureus subsp. aureus USA300
  7vfk-assembly1_A  TM=8.371E-01  e=1.388E-02  Staphylococcus aureus subsp. aureus USA300
  7vfm-assembly1_A  TM=6.086E-01  e=1.474E-02  Staphylococcus aureus subsp. aureus USA300

Sequence (156 aa):
MASIVPPALEKKVKAPRSERATARETRRADGSVAIRERLSPGGTVYQRDFVRPDGFAYLTEMVAGTGEGLDAFAFDHSASSVTRYPNGARHWEAEQVRQIVGAARPVLATLGERSAAVGALLAADCREVVDLSGDADPSGRVVALAGDADNDGGRA

Foldseek 3Di:
DDDPDDPPPVPPPPPPPQQDFDWDFDADPVRATQKIFTAHNVRQTQKIFGADSVGHGQKMFGADSVRWTAKMWGADPVVRDIDIDGRTCVVVVVVVVCVVCVVVVVVVVVVVVVVVVVVVVVVVVVVVVCVVVVPPDPVPDDPPDDDDDDDDDDDD

Mean predicted aligned error: 16.73 Å

Radius of gyration: 38.05 Å; Cα contacts (8 Å, |Δi|>4): 167; chains: 1; bounding box: 41×47×147 Å

pLDDT: mean 73.62, std 21.03, range [33.06, 96.62]